Protein AF-A0A3M9ZI77-F1 (afdb_monomer_lite)

pLDDT: mean 92.41, std 8.1, range [49.38, 98.56]

Sequence (141 aa):
MIDSPADALREAGADGVSEILVHVRKAVSSGSVSVKDTAKSEEQIDALTAGLGGLASRIASLESRRAEMLERLRSFDSSGLDSARSALERAESDISALESREREVRADAEAAEAGIGPAMRELESRLRAATSVQYTVRQDG

Foldseek 3Di:
DPPDPLRVCVVCPLVSVLVVLVVVLVCLVVVVDDDPDSVVVNVVSVVCNVCSVVVRVVSVVVVVVVVVVVVVVVPDPPVVVVVVVVVVVVVVVVVVVVVVVVVVVVVVVVVVVVVPVVVQVVVQVVVCVVPVDGDHDDDDD

Structure (mmCIF, N/CA/C/O backbone):
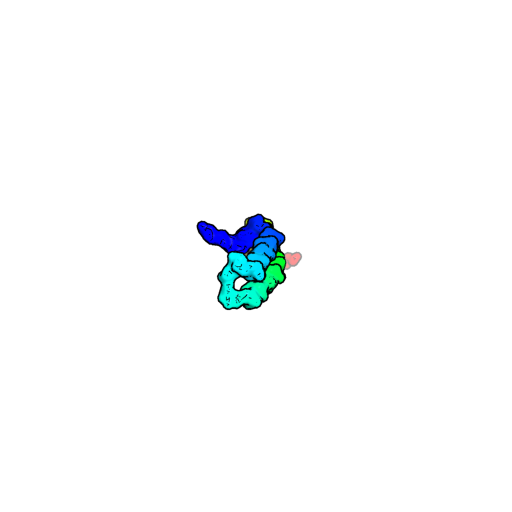data_AF-A0A3M9ZI77-F1
#
_entry.id   AF-A0A3M9ZI77-F1
#
loop_
_atom_site.group_PDB
_atom_site.id
_atom_site.type_symbol
_atom_site.label_atom_id
_atom_site.label_alt_id
_atom_site.label_comp_id
_atom_site.label_asym_id
_atom_site.label_entity_id
_atom_site.label_seq_id
_atom_site.pdbx_PDB_ins_code
_atom_site.Cartn_x
_atom_site.Cartn_y
_atom_site.Cartn_z
_atom_site.occupancy
_atom_site.B_iso_or_equiv
_atom_site.auth_seq_id
_atom_site.auth_comp_id
_atom_site.auth_asym_id
_atom_site.auth_atom_id
_atom_site.pdbx_PDB_model_num
ATOM 1 N N . MET A 1 1 ? -32.932 -14.481 19.130 1.00 49.38 1 MET A N 1
ATOM 2 C CA . MET A 1 1 ? -31.498 -14.423 18.783 1.00 49.38 1 MET A CA 1
ATOM 3 C C . MET A 1 1 ? -30.832 -13.781 19.984 1.00 49.38 1 MET A C 1
ATOM 5 O O . MET A 1 1 ? -31.386 -12.803 20.458 1.00 49.38 1 MET A O 1
ATOM 9 N N . ILE A 1 2 ? -29.808 -14.387 20.586 1.00 52.03 2 ILE A N 1
ATOM 10 C CA . ILE A 1 2 ? -29.130 -13.747 21.723 1.00 52.03 2 ILE A CA 1
ATOM 11 C C . ILE A 1 2 ? -28.227 -12.684 21.104 1.00 52.03 2 ILE A C 1
ATOM 13 O O . ILE A 1 2 ? -27.312 -13.049 20.364 1.00 52.03 2 ILE A O 1
ATOM 17 N N . ASP A 1 3 ? -28.534 -11.409 21.333 1.00 67.31 3 ASP A N 1
ATOM 18 C CA . ASP A 1 3 ? -27.653 -10.310 20.943 1.00 67.31 3 ASP A CA 1
ATOM 19 C C . ASP A 1 3 ? -26.264 -10.550 21.533 1.00 67.31 3 ASP A C 1
ATOM 21 O O . ASP A 1 3 ? -26.129 -11.063 22.652 1.00 67.31 3 ASP A O 1
ATOM 25 N N . SER A 1 4 ? -25.210 -10.225 20.778 1.00 84.56 4 SER A N 1
ATOM 26 C CA . SER A 1 4 ? -23.862 -10.298 21.337 1.00 84.56 4 SER A CA 1
ATOM 27 C C . SER A 1 4 ? -23.829 -9.454 22.615 1.00 84.56 4 SER A C 1
ATOM 29 O O . SER A 1 4 ? -24.401 -8.364 22.627 1.00 84.56 4 SER A O 1
ATOM 31 N N . PRO A 1 5 ? -23.127 -9.871 23.682 1.00 79.38 5 PRO A N 1
ATOM 32 C CA . PRO A 1 5 ? -22.954 -9.031 24.866 1.00 79.38 5 PRO A CA 1
ATOM 33 C C . PRO A 1 5 ? -22.433 -7.624 24.531 1.00 79.38 5 PRO A C 1
ATOM 35 O O . PRO A 1 5 ? -22.750 -6.667 25.229 1.00 79.38 5 PRO A O 1
ATOM 38 N N . ALA A 1 6 ? -21.674 -7.484 23.438 1.00 83.06 6 ALA A N 1
ATOM 39 C CA . ALA A 1 6 ? -21.236 -6.191 22.921 1.00 83.06 6 ALA A CA 1
ATOM 40 C C . ALA A 1 6 ? -22.372 -5.370 22.284 1.00 83.06 6 ALA A C 1
ATOM 42 O O . ALA A 1 6 ? -22.359 -4.150 22.400 1.00 83.06 6 ALA A O 1
ATOM 43 N N . ASP A 1 7 ? -23.340 -6.018 21.633 1.00 85.06 7 ASP A N 1
ATOM 44 C CA . ASP A 1 7 ? -24.523 -5.379 21.041 1.00 85.06 7 ASP A CA 1
ATOM 45 C C . ASP A 1 7 ? -25.458 -4.873 22.138 1.00 85.06 7 ASP A C 1
ATOM 47 O O . ASP A 1 7 ? -25.814 -3.697 22.135 1.00 85.06 7 ASP A O 1
ATOM 51 N N . ALA A 1 8 ? -25.718 -5.706 23.149 1.00 80.94 8 ALA A N 1
ATOM 52 C CA . ALA A 1 8 ? -26.480 -5.312 24.330 1.00 80.94 8 ALA A CA 1
ATOM 53 C C . ALA A 1 8 ? -25.822 -4.136 25.078 1.00 80.94 8 ALA A C 1
ATOM 55 O O . ALA A 1 8 ? -26.505 -3.196 25.481 1.00 80.94 8 ALA A O 1
ATOM 56 N N . LEU A 1 9 ? -24.488 -4.141 25.220 1.00 85.81 9 LEU A N 1
ATOM 57 C CA . LEU A 1 9 ? -23.751 -3.032 25.839 1.00 85.81 9 LEU A CA 1
ATOM 58 C C . LEU A 1 9 ? -23.806 -1.744 25.000 1.00 85.81 9 LEU A C 1
ATOM 60 O O . LEU A 1 9 ? -23.740 -0.646 25.549 1.00 85.81 9 LEU A O 1
ATOM 64 N N . ARG A 1 10 ? -23.918 -1.873 23.675 1.00 83.69 10 ARG A N 1
ATOM 65 C CA . ARG A 1 10 ? -24.049 -0.746 22.745 1.00 83.69 10 ARG A CA 1
ATOM 66 C C . ARG A 1 10 ? -25.426 -0.104 22.802 1.00 83.69 10 ARG A C 1
ATOM 68 O O . ARG A 1 10 ? -25.519 1.116 22.760 1.00 83.69 10 ARG A O 1
ATOM 75 N N . GLU A 1 11 ? -26.466 -0.926 22.871 1.00 84.31 11 GLU A N 1
ATOM 76 C CA . GLU A 1 11 ? -27.855 -0.475 22.870 1.00 84.31 11 GLU A CA 1
ATOM 77 C C . GLU A 1 11 ? -28.262 0.113 24.224 1.00 84.31 11 GLU A C 1
ATOM 79 O O . GLU A 1 11 ? -28.785 1.223 24.284 1.00 84.31 11 GLU A O 1
ATOM 84 N N . ALA A 1 12 ? -27.975 -0.597 25.319 1.00 83.06 12 ALA A N 1
ATOM 85 C CA . ALA A 1 12 ? -28.331 -0.151 26.665 1.00 83.06 12 ALA A CA 1
ATOM 86 C C . ALA A 1 12 ? -27.352 0.891 27.237 1.00 83.06 12 ALA A C 1
ATOM 88 O O . ALA A 1 12 ? -27.696 1.627 28.163 1.00 83.06 12 ALA A O 1
ATOM 89 N N . GLY A 1 13 ? -26.126 0.949 26.707 1.00 84.62 13 GLY A N 1
ATOM 90 C CA . GLY A 1 13 ? -25.046 1.765 27.251 1.00 84.62 13 GLY A CA 1
ATOM 91 C C . GLY A 1 13 ? -24.492 1.225 28.575 1.00 84.62 13 GLY A C 1
ATOM 92 O O . GLY A 1 13 ? -25.126 0.441 29.287 1.00 84.62 13 GLY A O 1
ATOM 93 N N . ALA A 1 14 ? -23.280 1.660 28.931 1.00 87.38 14 ALA A N 1
ATOM 94 C CA . ALA A 1 14 ? -22.638 1.248 30.182 1.00 87.38 14 ALA A CA 1
ATOM 95 C C . ALA A 1 14 ? -23.473 1.636 31.415 1.00 87.38 14 ALA A C 1
ATOM 97 O O . ALA A 1 14 ? -23.564 0.856 32.359 1.00 87.38 14 ALA A O 1
ATOM 98 N N . ASP A 1 15 ? -24.129 2.797 31.385 1.00 89.25 15 ASP A N 1
ATOM 99 C CA . ASP A 1 15 ? -24.948 3.282 32.498 1.00 89.25 15 ASP A CA 1
ATOM 100 C C . ASP A 1 15 ? -26.220 2.445 32.681 1.00 89.25 15 ASP A C 1
ATOM 102 O O . ASP A 1 15 ? -26.534 2.053 33.804 1.00 89.25 15 ASP A O 1
ATOM 106 N N . GLY A 1 16 ? -26.905 2.086 31.588 1.00 90.69 16 GLY A N 1
ATOM 107 C CA . GLY A 1 16 ? -28.105 1.248 31.649 1.00 90.69 16 GLY A CA 1
ATOM 108 C C . GLY A 1 16 ? -27.803 -0.160 32.160 1.00 90.69 16 GLY A C 1
ATOM 109 O O . GLY A 1 16 ? -28.513 -0.689 33.015 1.00 90.69 16 GLY A O 1
ATOM 110 N N . VAL A 1 17 ? -26.696 -0.761 31.709 1.00 91.00 17 VAL A N 1
ATOM 111 C CA . VAL A 1 17 ? -26.265 -2.070 32.225 1.00 91.00 17 VAL A CA 1
ATOM 112 C C . VAL A 1 17 ? -25.803 -1.973 33.684 1.00 91.00 17 VAL A C 1
ATOM 114 O O . VAL A 1 17 ? -26.105 -2.867 34.474 1.00 91.00 17 VAL A O 1
ATOM 117 N N . SER A 1 18 ? -25.146 -0.879 34.079 1.00 91.75 18 SER A N 1
ATOM 118 C CA . SER A 1 18 ? -24.774 -0.619 35.476 1.00 91.75 18 SER A CA 1
ATOM 119 C C . SER A 1 18 ? -26.005 -0.525 36.386 1.00 91.75 18 SER A C 1
ATOM 121 O O . SER A 1 18 ? -26.045 -1.155 37.443 1.00 91.75 18 SER A O 1
ATOM 123 N N . GLU A 1 19 ? -27.055 0.180 35.957 1.00 93.25 19 GLU A N 1
ATOM 124 C CA . GLU A 1 19 ? -28.309 0.298 36.708 1.00 93.25 19 GLU A CA 1
ATOM 125 C C . GLU A 1 19 ? -28.986 -1.067 36.917 1.00 93.25 19 GLU A C 1
ATOM 127 O O . GLU A 1 19 ? -29.421 -1.392 38.028 1.00 93.25 19 GLU A O 1
ATOM 132 N N . ILE A 1 20 ? -29.004 -1.912 35.880 1.00 93.19 20 ILE A N 1
ATOM 133 C CA . ILE A 1 20 ? -29.503 -3.289 35.981 1.00 93.19 20 ILE A CA 1
ATOM 134 C C . ILE A 1 20 ? -28.700 -4.073 37.025 1.00 93.19 20 ILE A C 1
ATOM 136 O O . ILE A 1 20 ? -29.292 -4.711 37.898 1.00 93.19 20 ILE A O 1
ATOM 140 N N . LEU A 1 21 ? -27.366 -4.007 36.982 1.00 94.12 21 LEU A N 1
ATOM 141 C CA . LEU A 1 21 ? -26.503 -4.712 37.935 1.00 94.12 21 LEU A CA 1
ATOM 142 C C . LEU A 1 21 ? -26.722 -4.232 39.376 1.00 94.12 21 LEU A C 1
ATOM 144 O O . LEU A 1 21 ? -26.789 -5.057 40.288 1.00 94.12 21 LEU A O 1
ATOM 148 N N . VAL A 1 22 ? -26.943 -2.931 39.589 1.00 95.06 22 VAL A N 1
ATOM 149 C CA . VAL A 1 22 ? -27.298 -2.371 40.905 1.00 95.06 22 VAL A CA 1
ATOM 150 C C . VAL A 1 22 ? -28.626 -2.936 41.417 1.00 95.06 22 VAL A C 1
ATOM 152 O O . VAL A 1 22 ? -28.735 -3.277 42.599 1.00 95.06 22 VAL A O 1
ATOM 155 N N . HIS A 1 23 ? -29.643 -3.060 40.563 1.00 95.88 23 HIS A N 1
ATOM 156 C CA . HIS A 1 23 ? -30.926 -3.649 40.954 1.00 95.88 23 HIS A CA 1
ATOM 157 C C . HIS A 1 23 ? -30.823 -5.147 41.242 1.00 95.88 23 HIS A C 1
ATOM 159 O O . HIS A 1 23 ? -31.375 -5.609 42.242 1.00 95.88 23 HIS A O 1
ATOM 165 N N . VAL A 1 24 ? -30.068 -5.893 40.433 1.00 95.88 24 VAL A N 1
ATOM 166 C CA . VAL A 1 24 ? -29.810 -7.321 40.664 1.00 95.88 24 VAL A CA 1
ATOM 167 C C . VAL A 1 24 ? -29.077 -7.525 41.990 1.00 95.88 24 VAL A C 1
ATOM 169 O O . VAL A 1 24 ? -29.501 -8.357 42.792 1.00 95.88 24 VAL A O 1
ATOM 172 N N . ARG A 1 25 ? -28.051 -6.713 42.274 1.00 97.06 25 ARG A N 1
ATOM 173 C CA . ARG A 1 25 ? -27.339 -6.725 43.559 1.00 97.06 25 ARG A CA 1
ATOM 174 C C . ARG A 1 25 ? -28.298 -6.527 44.729 1.00 97.06 25 ARG A C 1
ATOM 176 O O . ARG A 1 25 ? -28.318 -7.342 45.642 1.00 97.06 25 ARG A O 1
ATOM 183 N N . LYS A 1 26 ? -29.148 -5.491 44.676 1.00 96.56 26 LYS A N 1
ATOM 184 C CA . LYS A 1 26 ? -30.150 -5.215 45.723 1.00 96.56 26 LYS A CA 1
ATOM 185 C C . LYS A 1 26 ? -31.126 -6.375 45.919 1.00 96.56 26 LYS A C 1
ATOM 187 O O . LYS A 1 26 ? -31.459 -6.680 47.058 1.00 96.56 26 LYS A O 1
ATOM 192 N N . ALA A 1 27 ? -31.577 -7.009 44.837 1.00 96.62 27 ALA A N 1
ATOM 193 C CA . ALA A 1 27 ? -32.520 -8.123 44.898 1.00 96.62 27 ALA A CA 1
ATOM 194 C C . ALA A 1 27 ? -31.903 -9.390 45.519 1.00 96.62 27 ALA A C 1
ATOM 196 O O . ALA A 1 27 ? -32.598 -10.134 46.214 1.00 96.62 27 ALA A O 1
ATOM 197 N N . VAL A 1 28 ? -30.604 -9.617 45.301 1.00 96.56 28 VAL A N 1
ATOM 198 C CA . VAL A 1 28 ? -29.831 -10.666 45.983 1.00 96.56 28 VAL A CA 1
ATOM 199 C C . VAL A 1 28 ? -29.689 -10.336 47.472 1.00 96.56 28 VAL A C 1
ATOM 201 O O . VAL A 1 28 ? -30.030 -11.172 48.308 1.00 96.56 28 VAL A O 1
ATOM 204 N N . SER A 1 29 ? -29.293 -9.105 47.815 1.00 94.19 29 SER A N 1
ATOM 205 C CA . SER A 1 29 ? -29.134 -8.672 49.212 1.00 94.19 29 SER A CA 1
ATOM 206 C C . SER A 1 29 ? -30.441 -8.710 50.010 1.00 94.19 29 SER A C 1
ATOM 208 O O . SER A 1 29 ? -30.437 -9.022 51.198 1.00 94.19 29 SER A O 1
ATOM 210 N N . SER A 1 30 ? -31.576 -8.398 49.377 1.00 95.50 30 SER A N 1
ATOM 211 C CA . SER A 1 30 ? -32.892 -8.406 50.029 1.00 95.50 30 SER A CA 1
ATOM 212 C C . SER A 1 30 ? -33.510 -9.800 50.154 1.00 95.50 30 SER A C 1
ATOM 214 O O . SER A 1 30 ? -34.594 -9.928 50.720 1.00 95.50 30 SER A O 1
ATOM 216 N N . GLY A 1 31 ? -32.877 -10.836 49.591 1.00 93.19 31 GLY A N 1
ATOM 217 C CA . GLY A 1 31 ? -33.445 -12.183 49.509 1.00 93.19 31 GLY A CA 1
ATOM 218 C C . GLY A 1 31 ? -34.613 -12.309 48.523 1.00 93.19 31 GLY A C 1
ATOM 219 O O . GLY A 1 31 ? -35.246 -13.362 48.464 1.00 93.19 31 GLY A O 1
ATOM 220 N N . SER A 1 32 ? -34.890 -11.268 47.727 1.00 95.25 32 SER A N 1
ATOM 221 C CA . SER A 1 32 ? -35.884 -11.318 46.645 1.00 95.25 32 SER A CA 1
ATOM 222 C C . SER A 1 32 ? -35.454 -12.275 45.529 1.00 95.25 32 SER A C 1
ATOM 224 O O . SER A 1 32 ? -36.295 -12.814 44.814 1.00 95.25 32 SER A O 1
ATOM 226 N N . VAL A 1 33 ? -34.144 -12.506 45.397 1.00 94.25 33 VAL A N 1
ATOM 227 C CA . VAL A 1 33 ? -33.540 -13.543 44.558 1.00 94.25 33 VAL A CA 1
ATOM 228 C C . VAL A 1 33 ? -32.805 -14.528 45.461 1.00 94.25 33 VAL A C 1
ATOM 230 O O . VAL A 1 33 ? -31.872 -14.161 46.172 1.00 94.25 33 VAL A O 1
ATOM 233 N N . SER A 1 34 ? -33.217 -15.797 45.421 1.00 94.88 34 SER A N 1
ATOM 234 C CA . SER A 1 34 ? -32.559 -16.861 46.179 1.00 94.88 34 SER A CA 1
ATOM 235 C C . SER A 1 34 ? -31.316 -17.347 45.437 1.00 94.88 34 SER A C 1
ATOM 237 O O . SER A 1 34 ? -31.400 -17.847 44.314 1.00 94.88 34 SER A O 1
ATOM 239 N N . VAL A 1 35 ? -30.160 -17.213 46.081 1.00 95.88 35 VAL A N 1
ATOM 240 C CA . VAL A 1 35 ? -28.874 -17.733 45.611 1.00 95.88 35 VAL A CA 1
ATOM 241 C C . VAL A 1 35 ? -28.279 -18.653 46.669 1.00 95.88 35 VAL A C 1
ATOM 243 O O . VAL A 1 35 ? -28.567 -18.531 47.857 1.00 95.88 35 VAL A O 1
ATOM 246 N N . LYS A 1 36 ? -27.435 -19.593 46.240 1.00 95.00 36 LYS A N 1
ATOM 247 C CA . LYS A 1 36 ? -26.795 -20.558 47.146 1.00 95.00 36 LYS A CA 1
ATOM 248 C C . LYS A 1 36 ? -25.819 -19.891 48.124 1.00 95.00 36 LYS A C 1
ATOM 250 O O . LYS A 1 36 ? -25.693 -20.341 49.256 1.00 95.00 36 LYS A O 1
ATOM 255 N N . ASP A 1 37 ? -25.111 -18.868 47.653 1.00 96.75 37 ASP A N 1
ATOM 256 C CA . ASP A 1 37 ? -24.112 -18.113 48.408 1.00 96.75 37 ASP A CA 1
ATOM 257 C C . ASP A 1 37 ? -24.272 -16.628 48.067 1.00 96.75 37 ASP A C 1
ATOM 259 O O . ASP A 1 37 ? -23.895 -16.177 46.979 1.00 96.75 37 ASP A O 1
ATOM 263 N N . THR A 1 38 ? -24.913 -15.892 48.973 1.00 96.62 38 THR A N 1
ATOM 264 C CA . THR A 1 38 ? -25.237 -14.473 48.793 1.00 96.62 38 THR A CA 1
ATOM 265 C C . THR A 1 38 ? -23.978 -13.627 48.678 1.00 96.62 38 THR A C 1
ATOM 267 O O . THR A 1 38 ? -23.854 -12.865 47.724 1.00 96.62 38 THR A O 1
ATOM 270 N N . ALA A 1 39 ? -23.012 -13.824 49.579 1.00 96.19 39 ALA A N 1
ATOM 271 C CA . ALA A 1 39 ? -21.785 -13.033 49.618 1.00 96.19 39 ALA A CA 1
ATOM 272 C C . ALA A 1 39 ? -20.973 -13.198 48.328 1.00 96.19 39 ALA A C 1
ATOM 274 O O . ALA A 1 39 ? -20.552 -12.214 47.721 1.00 96.19 39 ALA A O 1
ATOM 275 N N . LYS A 1 40 ? -20.826 -14.440 47.851 1.00 97.12 40 LYS A N 1
ATOM 276 C CA . LYS A 1 40 ? -20.130 -14.711 46.589 1.00 97.12 40 LYS A CA 1
ATOM 277 C C . LYS A 1 40 ? -20.856 -14.121 45.379 1.00 97.12 40 LYS A C 1
ATOM 279 O O . LYS A 1 40 ? -20.213 -13.659 44.440 1.00 97.12 40 LYS A O 1
ATOM 284 N N . SER A 1 41 ? -22.188 -14.158 45.373 1.00 96.81 41 SER A N 1
ATOM 285 C CA . SER A 1 41 ? -22.980 -13.608 44.266 1.00 96.81 41 SER A CA 1
ATOM 286 C C . SER A 1 41 ? -22.860 -12.083 44.203 1.00 96.81 41 SER A C 1
ATOM 288 O O . SER A 1 41 ? -22.685 -11.528 43.123 1.00 96.81 41 SER A O 1
ATOM 290 N N . GLU A 1 42 ? -22.895 -11.408 45.354 1.00 96.75 42 GLU A N 1
ATOM 291 C CA . GLU A 1 42 ? -22.680 -9.961 45.453 1.00 96.75 42 GLU A CA 1
ATOM 292 C C . GLU A 1 42 ? -21.275 -9.559 44.990 1.00 96.75 42 GLU A C 1
ATOM 294 O O . GLU A 1 42 ? -21.150 -8.648 44.174 1.00 96.75 42 GLU A O 1
ATOM 299 N N . GLU A 1 43 ? -20.234 -10.283 45.419 1.00 97.50 43 GLU A N 1
ATOM 300 C CA . GLU A 1 43 ? -18.850 -10.049 44.981 1.00 97.50 43 GLU A CA 1
ATOM 301 C C . GLU A 1 43 ? -18.711 -10.149 43.453 1.00 97.50 43 GLU A C 1
ATOM 303 O O . GLU A 1 43 ? -18.061 -9.318 42.818 1.00 97.50 43 GLU A O 1
ATOM 308 N N . GLN A 1 44 ? -19.359 -11.141 42.837 1.00 95.62 44 GLN A N 1
ATOM 309 C CA . GLN A 1 44 ? -19.345 -11.312 41.384 1.00 95.62 44 GLN A CA 1
ATOM 310 C C . GLN A 1 44 ? -20.064 -10.175 40.649 1.00 95.62 44 GLN A C 1
ATOM 312 O O . GLN A 1 44 ? -19.585 -9.729 39.604 1.00 95.62 44 GLN A O 1
ATOM 317 N N . ILE A 1 45 ? -21.191 -9.692 41.183 1.00 96.19 45 ILE A N 1
ATOM 318 C CA . ILE A 1 45 ? -21.923 -8.554 40.609 1.00 96.19 45 ILE A CA 1
ATOM 319 C C . ILE A 1 45 ? -21.095 -7.269 40.736 1.00 96.19 45 ILE A C 1
ATOM 321 O O . ILE A 1 45 ? -21.009 -6.500 39.776 1.00 96.19 45 ILE A O 1
ATOM 325 N N . ASP A 1 46 ? -20.433 -7.062 41.874 1.00 95.81 46 ASP A N 1
ATOM 326 C CA . ASP A 1 46 ? -19.562 -5.907 42.110 1.00 95.81 46 ASP A CA 1
ATOM 327 C C . ASP A 1 46 ? -18.355 -5.917 41.164 1.00 95.81 46 ASP A C 1
ATOM 329 O O . ASP A 1 46 ? -18.056 -4.906 40.521 1.00 95.81 46 ASP A O 1
ATOM 333 N N . ALA A 1 47 ? -17.714 -7.076 40.991 1.00 95.19 47 ALA A N 1
ATOM 334 C CA . ALA A 1 47 ? -16.616 -7.250 40.044 1.00 95.19 47 ALA A CA 1
ATOM 335 C C . ALA A 1 47 ? -17.053 -6.988 38.591 1.00 95.19 47 ALA A C 1
ATOM 337 O O . ALA A 1 47 ? -16.341 -6.319 37.836 1.00 95.19 47 ALA A O 1
ATOM 338 N N . LEU A 1 48 ? -18.234 -7.477 38.197 1.00 92.56 48 LEU A N 1
ATOM 339 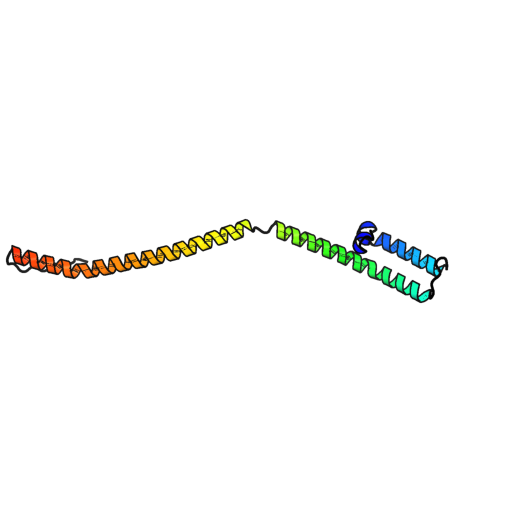C CA . LEU A 1 48 ? -18.788 -7.245 36.863 1.00 92.56 48 LEU A CA 1
ATOM 340 C C . LEU A 1 48 ? -19.093 -5.758 36.629 1.00 92.56 48 LEU A C 1
ATOM 342 O O . LEU A 1 48 ? -18.743 -5.217 35.580 1.00 92.56 48 LEU A O 1
ATOM 346 N N . THR A 1 49 ? -19.684 -5.092 37.623 1.00 93.50 49 THR A N 1
ATOM 347 C CA . THR A 1 49 ? -20.008 -3.658 37.573 1.00 93.50 49 THR A CA 1
ATOM 348 C C . THR A 1 49 ? -18.738 -2.816 37.442 1.00 93.50 49 THR A C 1
ATOM 350 O O . THR A 1 49 ? -18.668 -1.928 36.593 1.00 93.50 49 THR A O 1
ATOM 353 N N . ALA A 1 50 ? -17.693 -3.136 38.212 1.00 94.25 50 ALA A N 1
ATOM 354 C CA . ALA A 1 50 ? -16.406 -2.445 38.142 1.00 94.25 50 ALA A CA 1
ATOM 355 C C . ALA A 1 50 ? -15.704 -2.622 36.780 1.00 94.25 50 ALA A C 1
ATOM 357 O O . ALA A 1 50 ? -15.066 -1.694 36.281 1.00 94.25 50 ALA A O 1
ATOM 358 N N . GLY A 1 51 ? -15.832 -3.797 36.152 1.00 92.38 51 GLY A N 1
ATOM 359 C CA . GLY A 1 51 ? -15.238 -4.088 34.842 1.00 92.38 51 GLY A CA 1
ATOM 360 C C . GLY A 1 51 ? -15.975 -3.465 33.648 1.00 92.38 51 GLY A C 1
ATOM 361 O O . GLY A 1 51 ? -15.397 -3.339 32.564 1.00 92.38 51 GLY A O 1
ATOM 362 N N . LEU A 1 52 ? -17.230 -3.050 33.832 1.00 92.12 52 LEU A N 1
ATOM 363 C CA . LEU A 1 52 ? -18.134 -2.645 32.755 1.00 92.12 52 LEU A CA 1
ATOM 364 C C . LEU A 1 52 ? -17.617 -1.448 31.944 1.00 92.12 52 LEU A C 1
ATOM 366 O O . LEU A 1 52 ? -17.613 -1.483 30.713 1.00 92.12 52 LEU A O 1
ATOM 370 N N . GLY A 1 53 ? -17.105 -0.415 32.621 1.00 90.31 53 GLY A N 1
ATOM 371 C CA . GLY A 1 53 ? -16.536 0.765 31.957 1.00 90.31 53 GLY A CA 1
ATOM 372 C C . GLY A 1 53 ? -15.287 0.436 31.128 1.00 90.31 53 GLY A C 1
ATOM 373 O O . GLY A 1 53 ? -15.083 0.973 30.034 1.00 90.31 53 GLY A O 1
ATOM 374 N N . GLY A 1 54 ? -14.474 -0.514 31.599 1.00 92.06 54 GLY A N 1
ATOM 375 C CA . GLY A 1 54 ? -13.323 -1.029 30.856 1.00 92.06 54 GLY A CA 1
ATOM 376 C C . GLY A 1 54 ? -13.732 -1.769 29.578 1.00 92.06 54 GLY A C 1
ATOM 377 O O . GLY A 1 54 ? -13.102 -1.604 28.534 1.00 92.06 54 GLY A O 1
ATOM 378 N N . LEU A 1 55 ? -14.819 -2.541 29.626 1.00 91.38 55 LEU A N 1
ATOM 379 C CA . LEU A 1 55 ? -15.362 -3.220 28.446 1.00 91.38 55 LEU A CA 1
ATOM 380 C C . LEU A 1 55 ? -15.958 -2.225 27.443 1.00 91.38 55 LEU A C 1
ATOM 382 O O . LEU A 1 55 ? -15.645 -2.303 26.254 1.00 91.38 55 LEU A O 1
ATOM 386 N N . ALA A 1 56 ? -16.745 -1.256 27.918 1.00 90.38 56 ALA A N 1
ATOM 387 C CA . ALA A 1 56 ? -17.357 -0.229 27.077 1.00 90.38 56 ALA A CA 1
ATOM 388 C C . ALA A 1 56 ? -16.307 0.612 26.334 1.00 90.38 56 ALA A C 1
ATOM 390 O O . ALA A 1 56 ? -16.374 0.773 25.114 1.00 90.38 56 ALA A O 1
ATOM 391 N N . SER A 1 57 ? -15.279 1.082 27.048 1.00 91.88 57 SER A N 1
ATOM 392 C CA . SER A 1 57 ? -14.178 1.842 26.442 1.00 91.88 57 SER A CA 1
ATOM 393 C C . SER A 1 57 ? -13.403 1.026 25.403 1.00 91.88 57 SER A C 1
ATOM 395 O O . SER A 1 57 ? -13.015 1.553 24.357 1.00 91.88 57 SER A O 1
ATOM 397 N N . ARG A 1 58 ? -13.212 -0.277 25.640 1.00 93.31 58 ARG A N 1
ATOM 398 C CA . ARG A 1 58 ? -12.527 -1.159 24.693 1.00 93.31 58 ARG A CA 1
ATOM 399 C C . ARG A 1 58 ? -13.333 -1.391 23.419 1.00 93.31 58 ARG A C 1
ATOM 401 O O . ARG A 1 58 ? -12.740 -1.381 22.342 1.00 93.31 58 ARG A O 1
ATOM 408 N N . ILE A 1 59 ? -14.653 -1.553 23.522 1.00 91.94 59 ILE A N 1
ATOM 409 C CA . ILE A 1 59 ? -15.546 -1.647 22.356 1.00 91.94 59 ILE A CA 1
ATOM 410 C C . ILE A 1 59 ? -15.464 -0.361 21.528 1.00 91.94 59 ILE A C 1
ATOM 412 O O . ILE A 1 59 ? -15.149 -0.427 20.340 1.00 91.94 59 ILE A O 1
ATOM 416 N N . ALA A 1 60 ? -15.621 0.804 22.163 1.00 91.06 60 ALA A N 1
ATOM 417 C CA . ALA A 1 60 ? -15.541 2.096 21.480 1.00 91.06 60 ALA A CA 1
ATOM 418 C C . ALA A 1 60 ? -14.180 2.316 20.789 1.00 91.06 60 ALA A C 1
ATOM 420 O O . ALA A 1 60 ? -14.112 2.774 19.647 1.00 91.06 60 ALA A O 1
ATOM 421 N N . SER A 1 61 ? -13.079 1.937 21.449 1.00 95.31 61 SER A N 1
ATOM 422 C CA . SER A 1 61 ? -11.734 2.009 20.867 1.00 95.31 61 SER A CA 1
ATOM 423 C C . SER A 1 61 ? -11.586 1.119 19.630 1.00 95.31 61 SER A C 1
ATOM 425 O O . SER A 1 61 ? -11.034 1.556 18.618 1.00 95.31 61 SER A O 1
ATOM 427 N N . LEU A 1 62 ? -12.085 -0.119 19.683 1.00 94.31 62 LEU A N 1
ATOM 428 C CA . LEU A 1 62 ? -12.028 -1.042 18.547 1.00 94.31 62 LEU A CA 1
ATOM 429 C C . LEU A 1 62 ? -12.858 -0.541 17.363 1.00 94.31 62 LEU A C 1
ATOM 431 O O . LEU A 1 62 ? -12.424 -0.671 16.221 1.00 94.31 62 LEU A O 1
ATOM 435 N N . GLU A 1 63 ? -14.012 0.063 17.621 1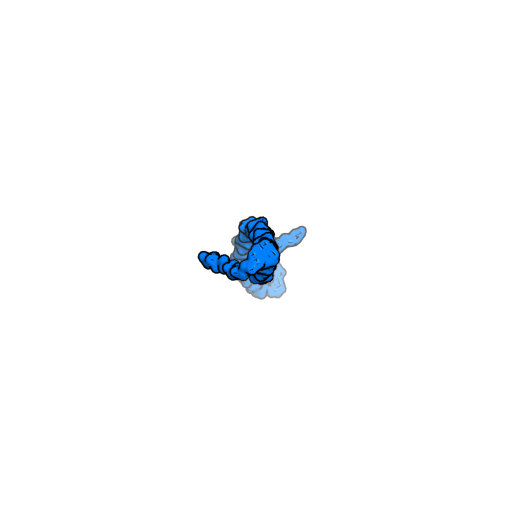.00 92.94 63 GLU A N 1
ATOM 436 C CA . GLU A 1 63 ? -14.874 0.620 16.577 1.00 92.94 63 GLU A CA 1
ATOM 437 C C . GLU A 1 63 ? -14.267 1.846 15.915 1.00 92.94 63 GLU A C 1
ATOM 439 O O . GLU A 1 63 ? -14.255 1.927 14.686 1.00 92.94 63 GLU A O 1
ATOM 444 N N . SER A 1 64 ? -13.683 2.741 16.710 1.00 96.00 64 SER A N 1
ATOM 445 C CA . SER A 1 64 ? -12.932 3.885 16.197 1.00 96.00 64 SER A CA 1
ATOM 446 C C . SER A 1 64 ? -11.766 3.430 15.310 1.00 96.00 64 SER A C 1
ATOM 448 O O . SER A 1 64 ? -11.657 3.854 14.160 1.00 96.00 64 SER A O 1
ATOM 450 N N . ARG A 1 65 ? -10.961 2.459 15.774 1.00 97.19 65 ARG A N 1
ATOM 451 C CA . ARG A 1 65 ? -9.857 1.886 14.977 1.00 97.19 65 ARG A CA 1
ATOM 452 C C . ARG A 1 65 ? -10.356 1.201 13.707 1.00 97.19 65 ARG A C 1
ATOM 454 O O . ARG A 1 65 ? -9.723 1.317 12.662 1.00 97.19 65 ARG A O 1
ATOM 461 N N . ARG A 1 66 ? -11.487 0.494 13.772 1.00 96.44 66 ARG A N 1
ATOM 462 C CA . ARG A 1 66 ? -12.107 -0.127 12.596 1.00 96.44 66 ARG A CA 1
ATOM 463 C C . ARG A 1 66 ? -12.534 0.928 11.575 1.00 96.44 66 ARG A C 1
ATOM 465 O O . ARG A 1 66 ? -12.280 0.739 10.389 1.00 96.44 66 ARG A O 1
ATOM 472 N N . ALA A 1 67 ? -13.167 2.012 12.016 1.00 96.31 67 ALA A N 1
ATOM 473 C CA . ALA A 1 67 ? -13.578 3.108 11.142 1.00 96.31 67 ALA A CA 1
ATOM 474 C C . ALA A 1 67 ? -12.366 3.793 10.489 1.00 96.31 67 ALA A C 1
ATOM 476 O O . ALA A 1 67 ? -12.354 3.969 9.273 1.00 96.31 67 ALA A O 1
ATOM 477 N N . GLU A 1 68 ? -11.318 4.080 11.266 1.00 96.94 68 GLU A N 1
ATOM 478 C CA . GLU A 1 68 ? -10.056 4.636 10.762 1.00 96.94 68 GLU A CA 1
ATOM 479 C C . GLU A 1 68 ? -9.420 3.727 9.697 1.00 96.94 68 GLU A C 1
ATOM 481 O O . GLU A 1 68 ? -9.034 4.187 8.623 1.00 96.94 68 GLU A O 1
ATOM 486 N N . MET A 1 69 ? -9.346 2.417 9.958 1.00 96.81 69 MET A N 1
ATOM 487 C CA . MET A 1 69 ? -8.800 1.450 9.001 1.00 96.81 69 MET A CA 1
ATOM 488 C C . MET A 1 69 ? -9.617 1.385 7.708 1.00 96.81 69 MET A C 1
ATOM 490 O O . MET A 1 69 ? -9.034 1.322 6.627 1.00 96.81 69 MET A O 1
ATOM 494 N N . LEU A 1 70 ? -10.949 1.415 7.800 1.00 95.88 70 LEU A N 1
ATOM 495 C CA . LEU A 1 70 ? -11.818 1.426 6.623 1.00 95.88 70 LEU A CA 1
ATOM 496 C C . LEU A 1 70 ? -11.636 2.700 5.794 1.00 95.88 70 LEU A C 1
ATOM 498 O O . LEU A 1 70 ? -11.624 2.621 4.569 1.00 95.88 70 LEU A O 1
ATOM 502 N N . GLU A 1 71 ? -11.451 3.852 6.434 1.00 95.69 71 GLU A N 1
ATOM 503 C CA . GLU A 1 71 ? -11.217 5.115 5.731 1.00 95.69 71 GLU A CA 1
ATOM 504 C C . GLU A 1 71 ? -9.850 5.145 5.034 1.00 95.69 71 GLU A C 1
ATOM 506 O O . GLU A 1 71 ? -9.727 5.550 3.876 1.00 95.69 71 GLU A O 1
ATOM 511 N N . ARG A 1 72 ? -8.818 4.617 5.696 1.00 95.19 72 ARG A N 1
ATOM 512 C CA . ARG A 1 72 ? -7.495 4.422 5.085 1.00 95.19 72 ARG A CA 1
ATOM 513 C C . ARG A 1 72 ? -7.543 3.465 3.898 1.00 95.19 72 ARG A C 1
ATOM 515 O O . ARG A 1 72 ? -6.840 3.675 2.919 1.00 95.19 72 ARG A O 1
ATOM 522 N N . LEU A 1 73 ? -8.368 2.422 3.975 1.00 94.00 73 LEU A N 1
ATOM 523 C CA . LEU A 1 73 ? -8.543 1.479 2.874 1.00 94.00 73 LEU A CA 1
ATOM 524 C C . LEU A 1 73 ? -9.309 2.110 1.704 1.00 94.00 73 LEU A C 1
ATOM 526 O O . LEU A 1 73 ? -8.976 1.856 0.554 1.00 94.00 73 LEU A O 1
ATOM 530 N N . ARG A 1 74 ? -10.310 2.951 1.984 1.00 92.00 74 ARG A N 1
ATOM 531 C CA . ARG A 1 74 ? -11.068 3.683 0.955 1.00 92.00 74 ARG A CA 1
ATOM 532 C C . ARG A 1 74 ? -10.231 4.724 0.226 1.00 92.00 74 ARG A C 1
ATOM 534 O O . ARG A 1 74 ? -10.409 4.901 -0.972 1.00 92.00 74 ARG A O 1
ATOM 541 N N . SER A 1 75 ? -9.340 5.403 0.942 1.00 92.31 75 SER A N 1
ATOM 542 C CA . SER A 1 75 ? -8.428 6.399 0.365 1.00 92.31 75 SER A CA 1
ATOM 543 C C . SER A 1 75 ? -7.187 5.784 -0.289 1.00 92.31 75 SER A C 1
ATOM 545 O O . SER A 1 75 ? -6.364 6.512 -0.840 1.00 92.31 75 SER A O 1
ATOM 547 N N . PHE A 1 76 ? -7.040 4.456 -0.259 1.00 93.94 76 PHE A N 1
ATOM 548 C CA . PHE A 1 76 ? -5.933 3.776 -0.915 1.00 93.94 76 PHE A CA 1
ATOM 549 C C . PHE A 1 76 ? -6.088 3.816 -2.443 1.00 93.94 76 PHE A C 1
ATOM 551 O O . PHE A 1 76 ? -6.955 3.156 -3.019 1.00 93.94 76 PHE A O 1
ATOM 558 N N . ASP A 1 77 ? -5.208 4.568 -3.104 1.00 93.38 77 ASP A N 1
ATOM 559 C CA . ASP A 1 77 ? -5.184 4.728 -4.560 1.00 93.38 77 ASP A CA 1
ATOM 560 C C . ASP A 1 77 ? -4.542 3.519 -5.264 1.00 93.38 77 ASP A C 1
ATOM 562 O O . ASP A 1 77 ? -3.414 3.557 -5.761 1.00 93.38 77 ASP A O 1
ATOM 566 N N . SER A 1 78 ? -5.283 2.412 -5.290 1.00 93.50 78 SER A N 1
ATOM 567 C CA . SER A 1 78 ? -4.897 1.202 -6.030 1.00 93.50 78 SER A CA 1
ATOM 568 C C . SER A 1 78 ? -4.715 1.466 -7.530 1.00 93.50 78 SER A C 1
ATOM 570 O O . SER A 1 78 ? -3.771 0.960 -8.131 1.00 93.50 78 SER A O 1
ATOM 572 N N . SER A 1 79 ? -5.550 2.325 -8.121 1.00 94.00 79 SER A N 1
ATOM 573 C CA . SER A 1 79 ? -5.455 2.717 -9.530 1.00 94.00 79 SER A CA 1
ATOM 574 C C . SER A 1 79 ? -4.160 3.454 -9.868 1.00 94.00 79 SER A C 1
ATOM 576 O O . SER A 1 79 ? -3.553 3.195 -10.911 1.00 94.00 79 SER A O 1
ATOM 578 N N . GLY A 1 80 ? -3.720 4.365 -8.999 1.00 96.75 80 GLY A N 1
ATOM 579 C CA . GLY A 1 80 ? -2.456 5.078 -9.142 1.00 96.75 80 GLY A CA 1
ATOM 580 C C . GLY A 1 80 ? -1.267 4.134 -9.031 1.00 96.75 80 GLY A C 1
ATOM 581 O O . GLY A 1 80 ? -0.336 4.230 -9.832 1.00 96.75 80 GLY A O 1
ATOM 582 N N . LEU A 1 81 ? -1.327 3.167 -8.110 1.00 96.75 81 LEU A N 1
ATOM 583 C CA . LEU A 1 81 ? -0.299 2.136 -7.977 1.00 96.75 81 LEU A CA 1
ATOM 584 C C . LEU A 1 81 ? -0.196 1.257 -9.235 1.00 96.75 81 LEU A C 1
ATOM 586 O O . LEU A 1 81 ? 0.905 1.057 -9.749 1.00 96.75 81 LEU A O 1
ATOM 590 N N . ASP A 1 82 ? -1.322 0.785 -9.772 1.00 97.12 82 ASP A N 1
ATOM 591 C CA . ASP A 1 82 ? -1.348 -0.023 -10.999 1.00 97.12 82 ASP A CA 1
ATOM 592 C C . ASP A 1 82 ? -0.865 0.768 -12.224 1.00 97.12 82 ASP A C 1
ATOM 594 O O . ASP A 1 82 ? -0.157 0.241 -13.091 1.00 97.12 82 ASP A O 1
ATOM 598 N N . SER A 1 83 ? -1.193 2.061 -12.277 1.00 97.94 83 SER A N 1
ATOM 599 C CA . SER A 1 83 ? -0.714 2.969 -13.323 1.00 97.94 83 SER A CA 1
ATOM 600 C C . SER A 1 83 ? 0.800 3.167 -13.244 1.00 97.94 83 SER A C 1
ATOM 602 O O . SER A 1 83 ? 1.481 3.075 -14.267 1.00 97.94 83 SER A O 1
ATOM 604 N N . ALA A 1 84 ? 1.337 3.386 -12.039 1.00 98.06 84 ALA A N 1
ATOM 605 C CA . ALA A 1 84 ? 2.773 3.520 -11.805 1.00 98.06 84 ALA A CA 1
ATOM 606 C C . ALA A 1 84 ? 3.524 2.231 -12.164 1.00 98.06 84 ALA A C 1
ATOM 608 O O . ALA A 1 84 ? 4.552 2.286 -12.839 1.00 98.06 84 ALA A O 1
ATOM 609 N N . ARG A 1 85 ? 2.975 1.068 -11.794 1.00 98.25 85 ARG A N 1
ATOM 610 C CA . ARG A 1 85 ? 3.517 -0.239 -12.180 1.00 98.25 85 ARG A CA 1
ATOM 611 C C . ARG A 1 85 ? 3.555 -0.410 -13.698 1.00 98.25 85 ARG A C 1
ATOM 613 O O . ARG A 1 85 ? 4.595 -0.750 -14.246 1.00 98.25 85 ARG A O 1
ATOM 620 N N . SER A 1 86 ? 2.448 -0.125 -14.379 1.00 98.19 86 SER A N 1
ATOM 621 C CA . SER A 1 86 ? 2.377 -0.233 -15.842 1.00 98.19 86 SER A CA 1
ATOM 622 C C . SER A 1 86 ? 3.356 0.719 -16.538 1.00 98.19 86 SER A C 1
ATOM 624 O O . SER A 1 86 ? 3.906 0.394 -17.586 1.00 98.19 86 SER A O 1
ATOM 626 N N . ALA A 1 87 ? 3.566 1.917 -15.983 1.00 98.50 87 ALA A N 1
ATOM 627 C CA . ALA A 1 87 ? 4.544 2.868 -16.502 1.00 98.50 87 ALA A CA 1
ATOM 628 C C . ALA A 1 87 ? 5.984 2.362 -16.327 1.00 98.50 87 ALA A C 1
ATOM 630 O O . ALA A 1 87 ? 6.784 2.511 -17.247 1.00 98.50 87 ALA A O 1
ATOM 631 N N . LEU A 1 88 ? 6.289 1.730 -15.190 1.00 98.44 88 LEU A N 1
ATOM 632 C CA . LEU A 1 88 ? 7.591 1.117 -14.940 1.00 98.44 88 LEU A CA 1
ATOM 633 C C . LEU A 1 88 ? 7.873 -0.028 -15.921 1.00 98.44 88 LEU A C 1
ATOM 635 O O . LEU A 1 88 ? 8.915 -0.017 -16.564 1.00 98.44 88 LEU A O 1
ATOM 639 N N . GLU A 1 89 ? 6.921 -0.947 -16.108 1.00 98.44 89 GLU A N 1
ATOM 640 C CA . GLU A 1 89 ? 7.060 -2.072 -17.048 1.00 98.44 89 GLU A CA 1
ATOM 641 C C . GLU A 1 89 ? 7.321 -1.581 -18.489 1.00 98.44 89 GLU A C 1
ATOM 643 O O . GLU A 1 89 ? 8.150 -2.141 -19.209 1.00 98.44 89 GLU A O 1
ATOM 648 N N . ARG A 1 90 ? 6.667 -0.486 -18.911 1.00 98.56 90 ARG A N 1
ATOM 649 C CA . ARG A 1 90 ? 6.947 0.152 -20.212 1.00 98.56 90 ARG A CA 1
ATOM 650 C C . ARG A 1 90 ? 8.348 0.751 -20.267 1.00 98.56 90 ARG A C 1
ATOM 652 O O . ARG A 1 90 ? 9.057 0.513 -21.236 1.00 98.56 90 ARG A O 1
ATOM 659 N N . ALA A 1 91 ? 8.757 1.483 -19.233 1.00 98.44 91 ALA A N 1
ATOM 660 C CA . ALA A 1 91 ? 10.079 2.097 -19.184 1.00 98.44 91 ALA A CA 1
ATOM 661 C C . ALA A 1 91 ? 11.205 1.048 -19.231 1.00 98.44 91 ALA A C 1
ATOM 663 O O . ALA A 1 91 ? 12.190 1.241 -19.936 1.00 98.44 91 ALA A O 1
ATOM 664 N N . GLU A 1 92 ? 11.052 -0.083 -18.539 1.00 98.44 92 GLU A N 1
ATOM 665 C CA . GLU A 1 92 ? 12.005 -1.202 -18.590 1.00 98.44 92 GLU A CA 1
ATOM 666 C C . GLU A 1 92 ? 12.099 -1.821 -19.996 1.00 98.44 92 GLU A C 1
ATOM 668 O O . GLU A 1 92 ? 13.196 -2.120 -20.485 1.00 98.44 92 GLU A O 1
ATOM 673 N N . SER A 1 93 ? 10.957 -1.967 -20.678 1.00 98.38 93 SER A N 1
ATOM 674 C CA . SER A 1 93 ? 10.914 -2.412 -22.075 1.00 98.38 93 SER A CA 1
ATOM 675 C C . SER A 1 93 ? 11.607 -1.417 -23.011 1.00 98.38 93 SER A C 1
ATOM 677 O O . SER A 1 93 ? 12.381 -1.826 -23.879 1.00 98.38 93 SER A O 1
ATOM 679 N N . ASP A 1 94 ? 11.357 -0.119 -22.834 1.00 98.50 94 ASP A N 1
ATOM 680 C CA . ASP A 1 94 ? 11.957 0.940 -23.648 1.00 98.50 94 ASP A CA 1
ATOM 681 C C . ASP A 1 94 ? 13.477 0.997 -23.458 1.00 98.50 94 ASP A C 1
ATOM 683 O O . ASP A 1 94 ? 14.212 1.082 -24.441 1.00 98.50 94 ASP A O 1
ATOM 687 N N . ILE A 1 95 ? 13.964 0.872 -22.218 1.00 98.56 95 ILE A N 1
ATOM 688 C CA . ILE A 1 95 ? 15.400 0.784 -21.913 1.00 98.56 95 ILE A CA 1
ATOM 689 C C . ILE A 1 95 ? 16.025 -0.394 -22.662 1.00 98.56 95 ILE A C 1
ATOM 691 O O . ILE A 1 95 ? 17.002 -0.213 -23.383 1.00 98.56 95 ILE A O 1
ATOM 695 N N . SER A 1 96 ? 15.423 -1.581 -22.565 1.00 98.12 96 SER A N 1
ATOM 696 C CA . SER A 1 96 ? 15.939 -2.783 -23.231 1.00 98.12 96 SER A CA 1
ATOM 697 C C . SER A 1 96 ? 16.010 -2.616 -24.756 1.00 98.12 96 SER A C 1
ATOM 699 O O . SER A 1 96 ? 16.975 -3.042 -25.401 1.00 98.12 96 SER A O 1
ATOM 701 N N . ALA A 1 97 ? 14.997 -1.975 -25.351 1.00 98.31 97 ALA A N 1
ATOM 702 C CA . ALA A 1 97 ? 14.963 -1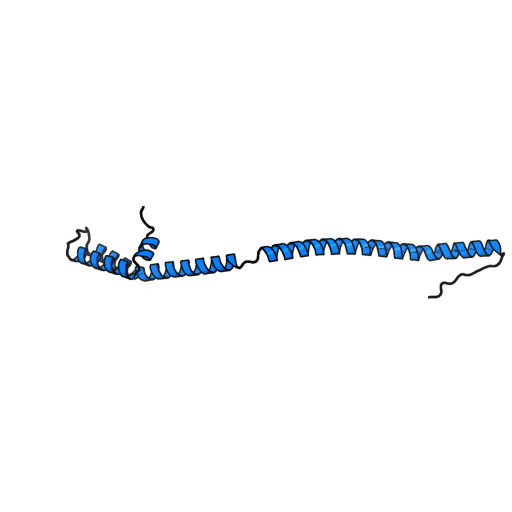.683 -26.781 1.00 98.31 97 ALA A CA 1
ATOM 703 C C . ALA A 1 97 ? 16.047 -0.672 -27.185 1.00 98.31 97 ALA A C 1
ATOM 705 O O . ALA A 1 97 ? 16.745 -0.880 -28.182 1.00 98.31 97 ALA A O 1
ATOM 706 N N . LEU A 1 98 ? 16.223 0.392 -26.398 1.00 98.44 98 LEU A N 1
ATOM 707 C CA . LEU A 1 98 ? 17.244 1.412 -26.629 1.00 98.44 98 LEU A CA 1
ATOM 708 C C . LEU A 1 98 ? 18.658 0.842 -26.501 1.00 98.44 98 LEU A C 1
ATOM 710 O O . LEU A 1 98 ? 19.480 1.106 -27.371 1.00 98.44 98 LEU A O 1
ATOM 714 N N . GLU A 1 99 ? 18.928 -0.000 -25.504 1.00 98.38 99 GLU A N 1
ATOM 715 C CA . GLU A 1 99 ? 20.220 -0.681 -25.355 1.00 98.38 99 GLU A CA 1
ATOM 716 C C . GLU A 1 99 ? 20.525 -1.604 -26.542 1.00 98.38 99 GLU A C 1
ATOM 718 O O . GLU A 1 99 ? 21.669 -1.706 -26.993 1.00 98.38 99 GLU A O 1
ATOM 723 N N . SER A 1 100 ? 19.511 -2.297 -27.074 1.00 98.12 100 SER A N 1
ATOM 724 C CA . SER A 1 100 ? 19.687 -3.097 -28.290 1.00 98.12 100 SER A CA 1
ATOM 725 C C . SER A 1 100 ? 20.017 -2.216 -29.487 1.00 98.12 100 SER A C 1
ATOM 727 O O . SER A 1 100 ? 20.922 -2.536 -30.258 1.00 98.12 100 SER A O 1
ATOM 729 N N . ARG A 1 101 ? 19.321 -1.085 -29.618 1.00 98.25 101 ARG A N 1
ATOM 730 C CA . ARG A 1 101 ? 19.541 -0.152 -30.717 1.00 98.25 101 ARG A CA 1
ATOM 731 C C . ARG A 1 101 ? 20.902 0.531 -30.636 1.00 98.25 101 ARG A C 1
ATOM 733 O O . ARG A 1 101 ? 21.550 0.702 -31.662 1.00 98.25 101 ARG A O 1
ATOM 740 N N . GLU A 1 102 ? 21.352 0.885 -29.438 1.00 98.31 102 GLU A N 1
ATOM 741 C CA . GLU A 1 102 ? 22.689 1.428 -29.198 1.00 98.31 102 GLU A CA 1
ATOM 742 C C . GLU A 1 102 ? 23.767 0.439 -29.653 1.00 98.31 102 GLU A C 1
ATOM 744 O O . GLU A 1 102 ? 24.693 0.820 -30.370 1.00 98.31 102 GLU A O 1
ATOM 749 N N . ARG A 1 103 ? 23.615 -0.847 -29.303 1.00 98.31 103 ARG A N 1
ATOM 750 C CA . ARG A 1 103 ? 24.532 -1.910 -29.737 1.00 98.31 103 ARG A CA 1
ATOM 751 C C . ARG A 1 103 ? 24.587 -2.048 -31.258 1.00 98.31 103 ARG A C 1
ATOM 753 O O . ARG A 1 103 ? 25.682 -2.160 -31.801 1.00 98.31 103 ARG A O 1
ATOM 760 N N . GLU A 1 104 ? 23.440 -2.016 -31.934 1.00 98.25 104 GLU A N 1
ATOM 761 C CA . GLU A 1 104 ? 23.374 -2.051 -33.403 1.00 98.25 104 GLU A CA 1
ATOM 762 C C . GLU A 1 104 ? 24.090 -0.853 -34.030 1.00 98.25 104 GLU A C 1
ATOM 764 O O . GLU A 1 104 ? 24.983 -1.030 -34.853 1.00 98.25 104 GLU A O 1
ATOM 769 N N . VAL A 1 105 ? 23.753 0.364 -33.594 1.00 98.25 105 VAL A N 1
ATOM 770 C CA . VAL A 1 105 ? 24.348 1.598 -34.131 1.00 98.25 105 VAL A CA 1
ATOM 771 C C . VAL A 1 105 ? 25.860 1.621 -33.918 1.00 98.25 105 VAL A C 1
ATOM 773 O O . VAL A 1 105 ? 26.606 2.042 -34.802 1.00 98.25 105 VAL A O 1
ATOM 776 N N . ARG A 1 106 ? 26.332 1.147 -32.762 1.00 98.12 106 ARG A N 1
ATOM 777 C CA . ARG A 1 106 ? 27.763 1.039 -32.482 1.00 98.12 106 ARG A CA 1
ATOM 778 C C . ARG A 1 106 ? 28.452 0.039 -33.411 1.00 98.12 106 ARG A C 1
ATOM 780 O O . ARG A 1 106 ? 29.507 0.361 -33.949 1.00 98.12 106 ARG A O 1
ATOM 787 N N . ALA A 1 107 ? 27.857 -1.133 -33.627 1.00 98.06 107 ALA A N 1
ATOM 788 C CA . ALA A 1 107 ? 28.401 -2.131 -34.544 1.00 98.06 107 ALA A CA 1
ATOM 789 C C . ALA A 1 107 ? 28.457 -1.608 -35.991 1.00 98.06 107 ALA A C 1
ATOM 791 O O . ALA A 1 107 ? 29.461 -1.807 -36.675 1.00 98.06 107 ALA A O 1
ATOM 792 N N . ASP A 1 108 ? 27.422 -0.891 -36.437 1.00 97.75 108 ASP A N 1
ATOM 793 C CA . ASP A 1 108 ? 27.386 -0.262 -37.761 1.00 97.75 108 ASP A CA 1
ATOM 794 C C . ASP A 1 108 ? 28.485 0.801 -37.915 1.00 97.75 108 ASP A C 1
ATOM 796 O O . ASP A 1 108 ? 29.153 0.860 -38.950 1.00 97.75 108 ASP A O 1
ATOM 800 N N . ALA A 1 109 ? 28.709 1.620 -36.882 1.00 97.56 109 ALA A N 1
ATOM 801 C CA . ALA A 1 109 ? 29.770 2.625 -36.876 1.00 97.56 109 ALA A CA 1
ATOM 802 C C . ALA A 1 109 ? 31.166 1.984 -36.947 1.00 97.56 109 ALA A C 1
ATOM 804 O O . ALA A 1 109 ? 31.982 2.385 -37.778 1.00 97.56 109 ALA A O 1
ATOM 805 N N . GLU A 1 110 ? 31.418 0.951 -36.137 1.00 97.50 110 GLU A N 1
ATOM 806 C CA . GLU A 1 110 ? 32.678 0.196 -36.144 1.00 97.50 110 GLU A CA 1
ATOM 807 C C . GLU A 1 110 ? 32.920 -0.477 -37.510 1.00 97.50 110 GLU A C 1
ATOM 809 O O . GLU A 1 110 ? 34.032 -0.441 -38.044 1.00 97.50 110 GLU A O 1
ATOM 814 N N . ALA A 1 111 ? 31.876 -1.041 -38.129 1.00 97.19 111 ALA A N 1
ATOM 815 C CA . ALA A 1 111 ? 31.961 -1.639 -39.460 1.00 97.19 111 ALA A CA 1
ATOM 816 C C . ALA A 1 111 ? 32.240 -0.598 -40.558 1.00 97.19 111 ALA A C 1
ATOM 818 O O . ALA A 1 111 ? 33.050 -0.849 -41.458 1.00 97.19 111 ALA A O 1
ATOM 819 N N . ALA A 1 112 ? 31.599 0.571 -40.487 1.00 96.12 112 ALA A N 1
ATOM 820 C CA . ALA A 1 112 ? 31.833 1.667 -41.419 1.00 96.12 112 ALA A CA 1
ATOM 821 C C . ALA A 1 112 ? 33.275 2.183 -41.320 1.00 96.12 112 ALA A C 1
ATOM 823 O O . ALA A 1 112 ? 33.945 2.308 -42.347 1.00 96.12 112 ALA A O 1
ATOM 824 N N . GLU A 1 113 ? 33.777 2.408 -40.102 1.00 95.25 113 GLU A N 1
ATOM 825 C CA . GLU A 1 113 ? 35.155 2.841 -39.852 1.00 95.25 113 GLU A CA 1
ATOM 826 C C . GLU A 1 113 ? 36.170 1.817 -40.382 1.00 95.25 113 GLU A C 1
ATOM 828 O O . GLU A 1 113 ? 37.092 2.169 -41.126 1.00 95.25 113 GLU A O 1
ATOM 833 N N . ALA A 1 114 ? 35.948 0.526 -40.111 1.00 95.44 114 ALA A N 1
ATOM 834 C CA . ALA A 1 114 ? 36.779 -0.553 -40.643 1.00 95.44 114 ALA A CA 1
ATOM 835 C C . ALA A 1 114 ? 36.766 -0.623 -42.186 1.00 95.44 114 ALA A C 1
ATOM 837 O O . ALA A 1 114 ? 37.754 -1.043 -42.798 1.00 95.44 114 ALA A O 1
ATOM 838 N N . GLY A 1 115 ? 35.670 -0.201 -42.826 1.00 94.88 115 GLY A N 1
ATOM 839 C CA . GLY A 1 115 ? 35.496 -0.173 -44.280 1.00 94.88 115 GLY A CA 1
ATOM 840 C C . GLY A 1 115 ? 36.228 0.965 -45.003 1.00 94.88 115 GLY A C 1
ATOM 841 O O . GLY A 1 115 ? 36.533 0.824 -46.193 1.00 94.88 115 GLY A O 1
ATOM 842 N N . ILE A 1 116 ? 36.577 2.054 -44.307 1.00 92.88 116 ILE A N 1
ATOM 843 C CA . ILE A 1 116 ? 37.249 3.225 -44.904 1.00 92.88 116 ILE A CA 1
ATOM 844 C C . ILE A 1 116 ? 38.599 2.831 -45.511 1.00 92.88 116 ILE A C 1
ATOM 846 O O . ILE A 1 116 ? 38.859 3.091 -46.686 1.00 92.88 116 ILE A O 1
ATOM 850 N N . GLY A 1 117 ? 39.453 2.149 -44.742 1.00 92.56 117 GLY A N 1
ATOM 851 C CA . GLY A 1 117 ? 40.794 1.762 -45.192 1.00 92.56 117 GLY A CA 1
ATOM 852 C C . GLY A 1 117 ? 40.798 0.919 -46.481 1.00 92.56 117 GLY A C 1
ATOM 853 O O . GLY A 1 117 ? 41.516 1.259 -47.425 1.00 92.56 117 GLY A O 1
ATOM 854 N N . PRO A 1 118 ? 40.020 -0.179 -46.560 1.00 94.62 118 PRO A N 1
ATOM 855 C CA . PRO A 1 118 ? 39.834 -0.945 -47.791 1.00 94.62 118 PRO A CA 1
ATOM 856 C C . PRO A 1 118 ? 39.337 -0.105 -48.973 1.00 94.62 118 PRO A C 1
ATOM 858 O O . PRO A 1 118 ? 39.896 -0.223 -50.063 1.00 94.62 118 PRO A O 1
ATOM 861 N N . ALA A 1 119 ? 38.340 0.760 -48.764 1.00 93.19 119 ALA A N 1
ATOM 862 C CA . ALA A 1 119 ? 37.798 1.608 -49.823 1.00 93.19 119 ALA A CA 1
ATOM 863 C C . ALA A 1 119 ? 38.841 2.605 -50.360 1.00 93.19 119 ALA A C 1
ATOM 865 O O . ALA A 1 119 ? 38.953 2.780 -51.574 1.00 93.19 119 ALA A O 1
ATOM 866 N N . MET A 1 120 ? 39.652 3.204 -49.481 1.00 92.75 120 MET A N 1
ATOM 867 C CA . MET A 1 120 ? 40.750 4.092 -49.881 1.00 92.75 120 MET A CA 1
ATOM 868 C C . MET A 1 120 ? 41.804 3.353 -50.713 1.00 92.75 120 MET A C 1
ATOM 870 O O . MET A 1 120 ? 42.189 3.839 -51.774 1.00 92.75 120 MET A O 1
ATOM 874 N N . ARG A 1 121 ? 42.222 2.150 -50.290 1.00 91.81 121 ARG A N 1
ATOM 875 C CA . ARG A 1 121 ? 43.182 1.328 -51.052 1.00 91.81 121 ARG A CA 1
ATOM 876 C C . ARG A 1 121 ? 42.645 0.929 -52.426 1.00 91.81 121 ARG A C 1
ATOM 878 O O . ARG A 1 121 ? 43.386 0.946 -53.407 1.00 91.81 121 ARG A O 1
ATOM 885 N N . GLU A 1 122 ? 41.365 0.580 -52.505 1.00 94.19 12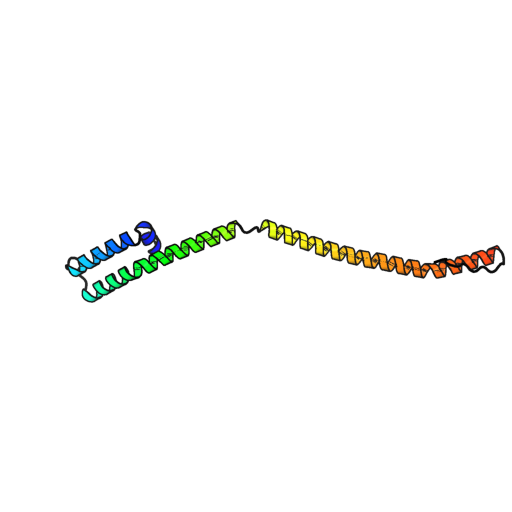2 GLU A N 1
ATOM 886 C CA . GLU A 1 122 ? 40.710 0.256 -53.774 1.00 94.19 122 GLU A CA 1
ATOM 887 C C . GLU A 1 122 ? 40.668 1.476 -54.706 1.00 94.19 122 GLU A C 1
ATOM 889 O O . GLU A 1 122 ? 40.965 1.362 -55.897 1.00 94.19 122 GLU A O 1
ATOM 894 N N . LEU A 1 123 ? 40.370 2.662 -54.169 1.00 93.06 123 LEU A N 1
ATOM 895 C CA . LEU A 1 123 ? 40.398 3.912 -54.926 1.00 93.06 123 LEU A CA 1
ATOM 896 C C . LEU A 1 123 ? 41.807 4.229 -55.453 1.00 93.06 123 LEU A C 1
ATOM 898 O O . LEU A 1 123 ? 41.961 4.508 -56.643 1.00 93.06 123 LEU A O 1
ATOM 902 N N . GLU A 1 124 ? 42.836 4.138 -54.605 1.00 92.31 124 GLU A N 1
ATOM 903 C CA . GLU A 1 124 ? 44.241 4.326 -54.996 1.00 92.31 124 GLU A CA 1
ATOM 904 C C . GLU A 1 124 ? 44.655 3.361 -56.115 1.00 92.31 124 GLU A C 1
ATOM 906 O O . GLU A 1 124 ? 45.272 3.774 -57.102 1.00 92.31 124 GLU A O 1
ATOM 911 N N . SER A 1 125 ? 44.273 2.085 -55.991 1.00 92.12 125 SER A N 1
ATOM 912 C CA . SER A 1 125 ? 44.531 1.042 -56.989 1.00 92.12 125 SER A CA 1
ATOM 913 C C . SER A 1 125 ? 43.896 1.374 -58.344 1.00 92.12 125 SER A C 1
ATOM 915 O O . SER A 1 125 ? 44.575 1.352 -59.376 1.00 92.12 125 SER A O 1
ATOM 917 N N . ARG A 1 126 ? 42.613 1.762 -58.355 1.00 93.62 126 ARG A N 1
ATOM 918 C CA . ARG A 1 126 ? 41.887 2.132 -59.584 1.00 93.62 126 ARG A CA 1
ATOM 919 C C . ARG A 1 126 ? 42.450 3.382 -60.248 1.00 93.62 126 ARG A C 1
ATOM 921 O O . ARG A 1 126 ? 42.606 3.400 -61.468 1.00 93.62 126 ARG A O 1
ATOM 928 N N . LEU A 1 127 ? 42.781 4.412 -59.470 1.00 91.06 127 LEU A N 1
ATOM 929 C CA . LEU A 1 127 ? 43.387 5.638 -59.997 1.00 91.06 127 LEU A CA 1
ATOM 930 C C . LEU A 1 127 ? 44.748 5.352 -60.636 1.00 91.06 127 LEU A C 1
ATOM 932 O O . LEU A 1 127 ? 45.014 5.806 -61.750 1.00 91.06 127 LEU A O 1
ATOM 936 N N . ARG A 1 128 ? 45.576 4.529 -59.980 1.00 91.94 128 ARG A N 1
ATOM 937 C CA . ARG A 1 128 ? 46.860 4.090 -60.532 1.00 91.94 128 ARG A CA 1
ATOM 938 C C . ARG A 1 1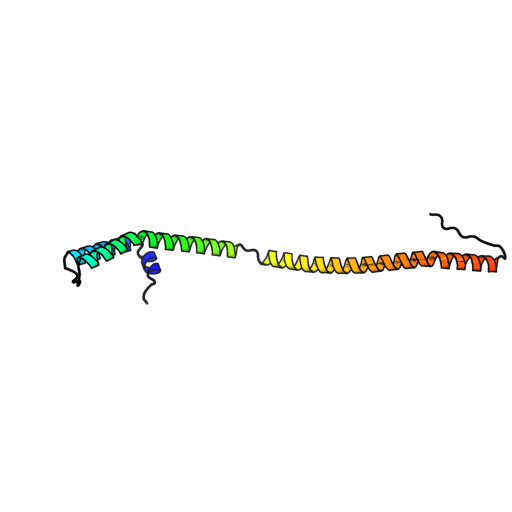28 ? 46.690 3.323 -61.839 1.00 91.94 128 ARG A C 1
ATOM 940 O O . ARG A 1 128 ? 47.445 3.565 -62.777 1.00 91.94 128 ARG A O 1
ATOM 947 N N . ALA A 1 129 ? 45.711 2.423 -61.914 1.00 91.94 129 ALA A N 1
ATOM 948 C CA . ALA A 1 129 ? 45.424 1.671 -63.133 1.00 91.94 129 ALA A CA 1
ATOM 949 C C . ALA A 1 129 ? 44.987 2.580 -64.296 1.00 91.94 129 ALA A C 1
ATOM 951 O O . ALA A 1 129 ? 45.346 2.319 -65.441 1.00 91.94 129 ALA A O 1
ATOM 952 N N . ALA A 1 130 ? 44.247 3.656 -64.013 1.00 93.00 130 ALA A N 1
ATOM 953 C CA . ALA A 1 130 ? 43.730 4.564 -65.034 1.00 93.00 130 ALA A CA 1
ATOM 954 C C . ALA A 1 130 ? 44.778 5.546 -65.582 1.00 93.00 130 ALA A C 1
ATOM 956 O O . ALA A 1 130 ? 44.752 5.861 -66.770 1.00 93.00 130 ALA A O 1
ATOM 957 N N . THR A 1 131 ? 45.685 6.053 -64.741 1.00 91.94 131 THR A N 1
ATOM 958 C CA . THR A 1 131 ? 46.600 7.143 -65.139 1.00 91.94 131 THR A CA 1
ATOM 959 C C . THR A 1 131 ? 48.075 6.754 -65.135 1.00 91.94 131 THR A C 1
ATOM 961 O O . THR A 1 131 ? 48.909 7.539 -65.578 1.00 91.94 131 THR A O 1
ATOM 964 N N . SER A 1 132 ? 48.421 5.554 -64.654 1.00 85.31 132 SER A N 1
ATOM 965 C CA . SER A 1 132 ? 49.808 5.107 -64.436 1.00 85.31 132 SER A CA 1
ATOM 966 C C . SER A 1 132 ? 50.609 5.977 -63.450 1.00 85.31 132 SER A C 1
ATOM 968 O O . SER A 1 132 ? 51.831 5.857 -63.374 1.00 85.31 132 SER A O 1
ATOM 970 N N . VAL A 1 133 ? 49.933 6.822 -62.660 1.00 90.44 133 VAL A N 1
ATOM 971 C CA . VAL A 1 133 ? 50.519 7.651 -61.592 1.00 90.44 133 VAL A CA 1
ATOM 972 C C . VAL A 1 133 ? 50.205 7.037 -60.226 1.00 90.44 133 VAL A C 1
ATOM 974 O O . VAL A 1 133 ? 49.145 6.449 -60.025 1.00 90.44 133 VAL A O 1
ATOM 977 N N . GLN A 1 134 ? 51.124 7.152 -59.267 1.00 87.62 134 GLN A N 1
ATOM 978 C CA . GLN A 1 134 ? 50.886 6.708 -57.893 1.00 87.62 134 GLN A CA 1
ATOM 979 C C . GLN A 1 134 ? 50.150 7.798 -57.101 1.00 87.62 134 GLN A C 1
ATOM 981 O O . GLN A 1 134 ? 50.636 8.923 -57.004 1.00 87.62 134 GLN A O 1
ATOM 986 N N . TYR A 1 135 ? 48.998 7.454 -56.521 1.00 87.12 135 TYR A N 1
ATOM 987 C CA . TYR A 1 135 ? 48.205 8.343 -55.668 1.00 87.12 135 TYR A CA 1
ATOM 988 C C . TYR A 1 135 ? 48.278 7.888 -54.212 1.00 87.12 135 TYR A C 1
ATOM 990 O O . TYR A 1 135 ? 48.373 6.693 -53.939 1.00 87.12 135 TYR A O 1
ATOM 998 N N . THR A 1 136 ? 48.204 8.846 -53.290 1.00 86.44 136 THR A N 1
ATOM 999 C CA . THR A 1 136 ? 47.959 8.597 -51.867 1.00 86.44 136 THR A CA 1
ATOM 1000 C C . THR A 1 136 ? 46.754 9.422 -51.459 1.00 86.44 136 THR A C 1
ATOM 1002 O O . THR A 1 136 ? 46.816 10.653 -51.477 1.00 86.44 136 THR A O 1
ATOM 1005 N N . VAL A 1 137 ? 45.656 8.751 -51.133 1.00 83.69 137 VAL A N 1
ATOM 1006 C CA . VAL A 1 137 ? 44.439 9.406 -50.659 1.00 83.69 137 VAL A CA 1
ATOM 1007 C C . VAL A 1 137 ? 44.586 9.592 -49.155 1.00 83.69 137 VAL A C 1
ATOM 1009 O O . VAL A 1 137 ? 44.931 8.663 -48.429 1.00 83.69 137 VAL A O 1
ATOM 1012 N N . ARG A 1 138 ? 44.362 10.815 -48.678 1.00 84.06 138 ARG A N 1
ATOM 1013 C CA . ARG A 1 138 ? 44.405 11.148 -47.253 1.00 84.06 138 ARG A CA 1
ATOM 1014 C C . ARG A 1 138 ? 43.010 11.519 -46.785 1.00 84.06 138 ARG A C 1
ATOM 1016 O O . ARG A 1 138 ? 42.267 12.164 -47.518 1.00 84.06 138 ARG A O 1
ATOM 1023 N N . GLN A 1 139 ? 42.673 11.077 -45.583 1.00 74.75 139 GLN A N 1
ATOM 1024 C CA . GLN A 1 139 ? 41.488 11.530 -44.878 1.00 74.75 139 GLN A CA 1
ATOM 1025 C C . GLN A 1 139 ? 41.898 12.782 -44.098 1.00 74.75 139 GLN A C 1
ATOM 1027 O O . GLN A 1 139 ? 42.758 12.691 -43.222 1.00 74.75 139 GLN A O 1
ATOM 1032 N N . ASP A 1 140 ? 41.351 13.941 -44.462 1.00 68.94 140 ASP A N 1
ATOM 1033 C CA . ASP A 1 140 ? 41.466 15.133 -43.620 1.00 68.94 140 ASP A CA 1
ATOM 1034 C C . ASP A 1 140 ? 40.508 14.961 -42.431 1.00 68.94 140 ASP A C 1
ATOM 1036 O O . ASP A 1 140 ? 39.374 14.506 -42.609 1.00 68.94 140 ASP A O 1
ATOM 1040 N N . GLY A 1 141 ? 41.025 15.215 -41.225 1.00 53.62 141 GLY A N 1
ATOM 1041 C CA . GLY A 1 141 ? 40.333 15.003 -39.948 1.00 53.62 141 GLY A CA 1
ATOM 1042 C C . GLY A 1 141 ? 39.246 16.023 -39.651 1.00 53.62 141 GLY A C 1
ATOM 1043 O O . GLY A 1 141 ? 39.388 17.187 -40.090 1.00 53.62 141 GLY A O 1
#

Secondary structure (DSSP, 8-state):
----HHHHHHHHHHHHHHHHHHHHHHHHHTTSS--S-HHHHHHHHHHHHHHHHHHHHHHHHHHHHHHHHHHHHHT--HHHHHHHHHHHHHHHHHHHHHHHHHHHHHHHHHHHHHHHHHHHHHHHHHHHHHHS---------

Radius of gyration: 46.04 Å; chains: 1; bounding box: 87×36×115 Å